Protein AF-A0A6P0LY96-F1 (afdb_monomer)

pLDDT: mean 93.17, std 6.69, range [59.5, 98.25]

Solvent-accessible surface area (backbone atoms only — not comparable to full-atom values): 3617 Å² total; per-residue (Å²): 87,79,51,78,56,101,91,44,50,37,36,28,88,39,74,47,68,75,53,73,70,45,81,47,79,35,84,90,69,44,49,98,86,66,48,38,63,51,77,47,65,90,52,59,72,46,51,56,95,44,72,44,71,65,82,129

Foldseek 3Di:
DWDDDPHWIKDAPDKDFPDDKDWAAAQPDADPVNDRIDIDDPGDMDGDVDIDTPDD

Radius of gyration: 11.99 Å; Cα contacts (8 Å, |Δi|>4): 88; chains: 1; bounding box: 29×19×31 Å

Secondary structure (DSSP, 8-state):
-EEEETTEEEE-SEEEESS--EEEE-SSS--TT--SEEEE-SS-EEEET--EEPP-

Structure (mmCIF, N/CA/C/O backbone):
data_AF-A0A6P0LY96-F1
#
_entry.id   AF-A0A6P0LY96-F1
#
loop_
_atom_site.group_PDB
_atom_site.id
_atom_site.type_symbol
_atom_site.label_atom_id
_atom_site.label_alt_id
_atom_site.label_comp_id
_atom_site.label_asym_id
_atom_site.label_entity_id
_atom_site.label_seq_id
_at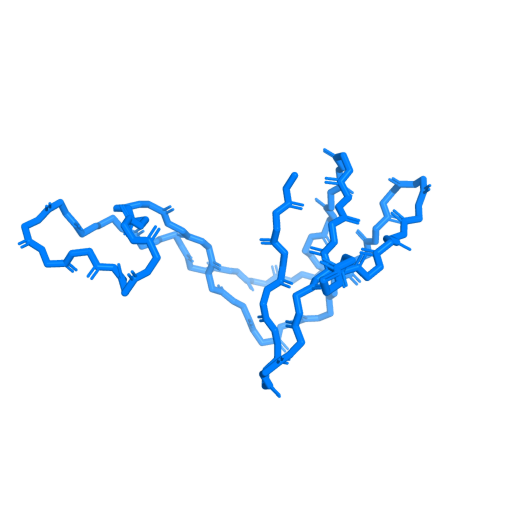om_site.pdbx_PDB_ins_code
_atom_site.Cartn_x
_atom_site.Cartn_y
_atom_site.Cartn_z
_atom_site.occupancy
_atom_site.B_iso_or_equiv
_atom_site.aut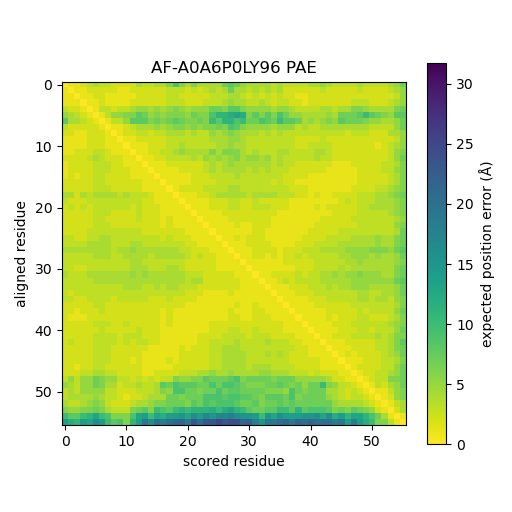h_seq_id
_atom_site.auth_comp_id
_atom_site.auth_asym_id
_atom_site.auth_atom_id
_atom_site.pdbx_PDB_model_num
ATOM 1 N N . ILE A 1 1 ? 6.257 5.414 -2.340 1.00 91.62 1 ILE A N 1
ATOM 2 C CA . ILE A 1 1 ? 5.107 4.504 -2.111 1.00 91.62 1 ILE A CA 1
ATOM 3 C C . ILE A 1 1 ? 5.635 3.080 -1.982 1.00 91.62 1 ILE A C 1
ATOM 5 O O . ILE A 1 1 ? 6.491 2.699 -2.774 1.00 91.62 1 ILE A O 1
ATOM 9 N N . SER A 1 2 ? 5.173 2.321 -0.985 1.00 92.62 2 SER A N 1
ATOM 10 C CA . SER A 1 2 ? 5.525 0.904 -0.811 1.00 92.62 2 SER A CA 1
ATOM 11 C C . SER A 1 2 ? 4.314 0.030 -1.118 1.00 92.62 2 SER A C 1
ATOM 13 O O . SER A 1 2 ? 3.263 0.213 -0.508 1.00 92.62 2 SER A O 1
ATOM 15 N N . VAL A 1 3 ? 4.467 -0.930 -2.026 1.00 93.44 3 VAL A N 1
ATOM 16 C CA . VAL A 1 3 ? 3.445 -1.930 -2.360 1.00 93.44 3 VAL A CA 1
ATOM 17 C C . VAL A 1 3 ? 3.903 -3.276 -1.813 1.00 93.44 3 VAL A C 1
ATOM 19 O O . VAL A 1 3 ? 4.986 -3.750 -2.160 1.00 93.44 3 VAL A O 1
ATOM 22 N N . LYS A 1 4 ? 3.090 -3.888 -0.949 1.00 92.56 4 LYS A N 1
ATOM 23 C CA . LYS A 1 4 ? 3.393 -5.182 -0.326 1.00 92.56 4 LYS A CA 1
ATOM 24 C C . LYS A 1 4 ? 2.565 -6.287 -0.971 1.00 92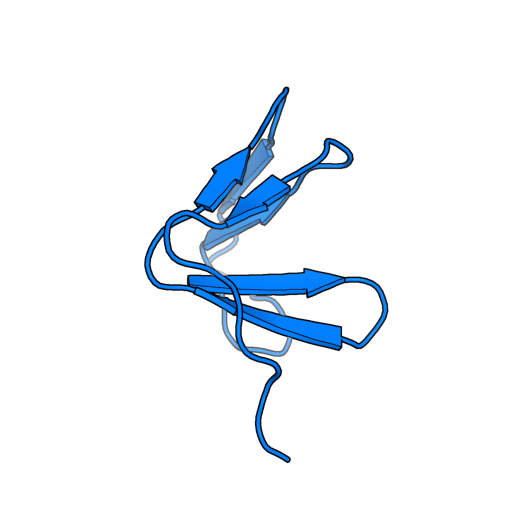.56 4 LYS A C 1
ATOM 26 O O . LYS A 1 4 ? 1.341 -6.182 -1.017 1.00 92.56 4 LYS A O 1
ATOM 31 N N . ARG A 1 5 ? 3.204 -7.367 -1.426 1.00 89.06 5 ARG A N 1
ATOM 32 C CA . ARG A 1 5 ? 2.518 -8.524 -2.025 1.00 89.06 5 ARG A CA 1
ATOM 33 C C . ARG A 1 5 ? 3.178 -9.826 -1.589 1.00 89.06 5 ARG A C 1
ATOM 35 O O . ARG A 1 5 ? 4.303 -10.095 -1.974 1.00 89.06 5 ARG A O 1
ATOM 42 N N . LYS A 1 6 ? 2.466 -10.665 -0.825 1.00 83.69 6 LYS A N 1
ATOM 43 C CA . LYS A 1 6 ? 2.905 -12.028 -0.439 1.00 83.69 6 LYS A CA 1
ATOM 44 C C . LYS A 1 6 ?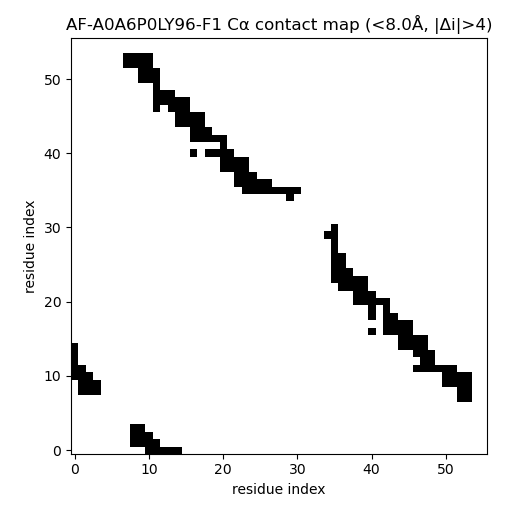 4.402 -12.123 -0.061 1.00 83.69 6 LYS A C 1
ATOM 46 O O . LYS A 1 6 ? 5.110 -12.998 -0.544 1.00 83.69 6 LYS A O 1
ATOM 51 N N . GLY A 1 7 ? 4.877 -11.206 0.783 1.00 82.56 7 GLY A N 1
ATOM 52 C CA . GLY A 1 7 ? 6.259 -11.196 1.281 1.00 82.56 7 GLY A CA 1
ATOM 53 C C . GLY A 1 7 ? 7.262 -10.380 0.461 1.00 82.56 7 GLY A C 1
ATOM 54 O O . GLY A 1 7 ? 8.392 -10.217 0.909 1.00 82.56 7 GLY A O 1
ATOM 55 N N . THR A 1 8 ? 6.879 -9.818 -0.688 1.00 86.38 8 THR A N 1
ATOM 56 C CA . THR A 1 8 ? 7.714 -8.853 -1.414 1.00 86.38 8 THR A CA 1
ATOM 57 C C . THR A 1 8 ? 7.255 -7.425 -1.155 1.00 86.38 8 THR A C 1
ATOM 59 O O . THR A 1 8 ? 6.059 -7.143 -1.042 1.00 86.38 8 THR A O 1
ATOM 62 N N . ASN A 1 9 ? 8.228 -6.520 -1.069 1.00 91.44 9 ASN A N 1
ATOM 63 C CA . ASN A 1 9 ? 8.011 -5.085 -0.956 1.00 91.44 9 ASN A CA 1
ATOM 64 C C . ASN A 1 9 ? 8.620 -4.418 -2.192 1.00 91.44 9 ASN A C 1
ATOM 66 O O . ASN A 1 9 ? 9.821 -4.541 -2.441 1.00 91.44 9 ASN A O 1
ATOM 70 N N . LEU A 1 10 ? 7.783 -3.725 -2.957 1.00 93.56 10 LEU A N 1
ATOM 71 C CA . LEU A 1 10 ? 8.191 -2.925 -4.107 1.00 93.56 10 LEU A CA 1
ATOM 72 C C . LEU A 1 10 ? 8.048 -1.446 -3.774 1.00 93.56 10 LEU A C 1
ATOM 74 O O . LEU A 1 10 ? 7.085 -1.038 -3.118 1.00 93.56 10 LEU A O 1
ATOM 78 N N . TYR A 1 11 ? 8.989 -0.648 -4.258 1.00 93.31 11 TYR A N 1
ATOM 79 C CA . TYR A 1 11 ? 8.989 0.795 -4.096 1.00 93.31 11 TYR A CA 1
ATOM 80 C C . TYR A 1 11 ? 8.813 1.474 -5.444 1.00 93.31 11 TYR A C 1
ATOM 82 O O . TYR A 1 11 ? 9.402 1.068 -6.444 1.00 93.31 11 TYR A O 1
ATOM 90 N N . GLY A 1 12 ? 8.013 2.531 -5.441 1.00 93.25 12 GLY A N 1
ATOM 91 C CA . GLY A 1 12 ? 7.839 3.433 -6.569 1.00 93.25 12 GLY A CA 1
ATOM 92 C C . GLY A 1 12 ? 7.469 4.825 -6.081 1.00 93.25 12 GLY A C 1
ATOM 93 O O . GLY A 1 12 ? 7.019 4.998 -4.942 1.00 93.25 12 GLY A O 1
ATOM 94 N N . ASN A 1 13 ? 7.665 5.821 -6.935 1.00 94.38 13 ASN A N 1
ATOM 95 C CA . ASN A 1 13 ? 7.258 7.193 -6.637 1.00 94.38 13 ASN A CA 1
ATOM 96 C C . ASN A 1 13 ? 5.752 7.379 -6.844 1.00 94.38 13 ASN A C 1
ATOM 98 O O . ASN A 1 13 ? 5.119 8.095 -6.074 1.00 94.38 13 ASN A O 1
ATOM 102 N N . GLU A 1 14 ? 5.185 6.666 -7.818 1.00 95.50 14 GLU A N 1
ATOM 103 C CA . GLU A 1 14 ? 3.794 6.780 -8.236 1.00 95.50 14 GLU A CA 1
ATOM 104 C C . GLU A 1 14 ? 3.258 5.414 -8.690 1.00 95.50 14 GLU A C 1
ATOM 106 O O . GLU A 1 14 ? 3.979 4.617 -9.299 1.00 95.50 14 GLU A O 1
ATOM 111 N N . VAL A 1 15 ? 2.000 5.124 -8.348 1.00 95.88 15 VAL A N 1
ATOM 112 C CA . VAL A 1 15 ? 1.309 3.887 -8.731 1.00 95.88 15 VAL A CA 1
ATOM 113 C C . VAL A 1 15 ? -0.136 4.181 -9.113 1.00 95.88 15 VAL A C 1
ATOM 115 O O . VAL A 1 15 ? -0.794 4.999 -8.472 1.00 95.88 15 VAL A O 1
ATOM 118 N N . GLU A 1 16 ? -0.639 3.464 -10.109 1.00 96.81 16 GLU A N 1
ATOM 119 C CA . GLU A 1 16 ? -2.041 3.474 -10.518 1.00 96.81 16 GLU A CA 1
ATOM 120 C C . GLU A 1 16 ? -2.685 2.131 -10.161 1.00 96.81 16 GLU A C 1
ATOM 122 O O . GLU A 1 16 ? -2.124 1.071 -10.446 1.00 96.81 16 GLU A O 1
ATOM 127 N N . ILE A 1 17 ? -3.860 2.168 -9.528 1.00 97.00 17 ILE A N 1
ATOM 128 C CA . ILE A 1 17 ? -4.655 0.969 -9.244 1.00 97.00 17 ILE A CA 1
ATOM 129 C C . ILE A 1 17 ? -5.690 0.829 -10.356 1.00 97.00 17 ILE A C 1
ATOM 131 O O . ILE A 1 17 ? -6.581 1.667 -10.485 1.00 97.00 17 ILE A O 1
ATOM 135 N N . LEU A 1 18 ? -5.601 -0.247 -11.136 1.00 97.44 18 LEU A N 1
ATOM 136 C CA . LEU A 1 18 ? -6.406 -0.453 -12.345 1.00 97.44 18 LEU A CA 1
ATOM 137 C C . LEU A 1 18 ? -7.789 -1.053 -12.035 1.00 97.44 18 LEU A C 1
ATOM 139 O O . LEU A 1 18 ? -8.296 -1.913 -12.755 1.00 97.44 18 LEU A O 1
ATOM 143 N N . GLY A 1 19 ? -8.397 -0.633 -10.927 1.00 97.44 19 GLY A N 1
ATOM 144 C CA . GLY A 1 19 ? -9.692 -1.129 -10.486 1.00 97.44 19 GLY A CA 1
ATOM 145 C C . GLY A 1 19 ? -10.076 -0.673 -9.080 1.00 97.44 19 GLY A C 1
ATOM 146 O O . GLY A 1 19 ? -9.443 0.218 -8.508 1.00 97.44 19 GLY A O 1
ATOM 147 N N . PRO A 1 20 ? -11.136 -1.266 -8.507 1.00 97.94 20 PRO A N 1
ATOM 148 C CA . 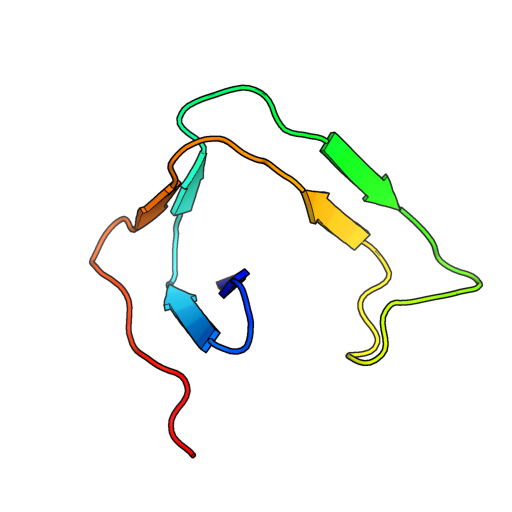PRO A 1 20 ? -11.594 -0.926 -7.169 1.00 97.94 20 PRO A CA 1
ATOM 149 C C . PRO A 1 20 ? -10.506 -1.087 -6.104 1.00 97.94 20 PRO A C 1
ATOM 151 O O . PRO A 1 20 ? -9.677 -2.002 -6.134 1.00 97.94 20 PRO A O 1
ATOM 154 N N . CYS A 1 21 ? -10.555 -0.218 -5.102 1.00 98.12 21 CYS A N 1
ATOM 155 C CA . CYS A 1 21 ? -9.718 -0.317 -3.920 1.00 98.12 21 CYS A CA 1
ATOM 156 C C . CYS A 1 21 ? -10.505 0.059 -2.666 1.00 98.12 2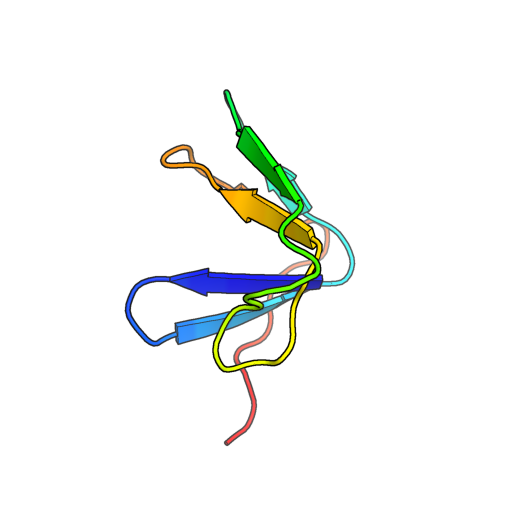1 CYS A C 1
ATOM 158 O O . CYS A 1 21 ? -11.562 0.693 -2.731 1.00 98.12 21 CYS A O 1
ATOM 160 N N . LYS A 1 22 ? -9.975 -0.347 -1.516 1.00 98.25 22 LYS A N 1
ATOM 161 C CA . LYS A 1 22 ? -10.481 0.019 -0.199 1.00 98.25 22 LYS A CA 1
ATOM 162 C C . LYS A 1 22 ? -9.424 0.842 0.515 1.00 98.25 22 LYS A C 1
ATOM 164 O O . LYS A 1 22 ? -8.288 0.402 0.652 1.00 98.25 22 LYS A O 1
ATOM 169 N N . ILE A 1 23 ? -9.816 2.007 1.011 1.00 97.94 23 ILE A N 1
ATOM 170 C CA . ILE A 1 23 ? -8.993 2.792 1.929 1.00 97.94 23 ILE A CA 1
ATOM 171 C C . ILE A 1 23 ? -9.328 2.333 3.347 1.00 97.94 23 ILE A C 1
ATOM 173 O O . ILE A 1 23 ? -10.499 2.316 3.735 1.00 97.94 23 ILE A O 1
ATOM 177 N N . VAL A 1 24 ? -8.315 1.939 4.113 1.00 98.00 24 VAL A N 1
ATOM 178 C CA . VAL A 1 24 ? -8.469 1.472 5.494 1.00 98.00 24 VAL A CA 1
ATOM 179 C C . VAL A 1 24 ? -7.742 2.428 6.423 1.00 98.00 24 VAL A C 1
ATOM 181 O O . VAL A 1 24 ? -6.537 2.622 6.292 1.00 98.00 24 VAL A O 1
ATOM 184 N N . TYR A 1 25 ? -8.484 3.011 7.363 1.00 97.88 25 TYR A N 1
ATOM 185 C CA . TYR A 1 25 ? -7.949 3.833 8.442 1.00 97.88 25 TYR A CA 1
ATOM 186 C C . TYR A 1 25 ? -8.141 3.113 9.780 1.00 97.88 25 TYR A C 1
ATOM 188 O O . TYR A 1 25 ? -9.271 2.802 10.154 1.00 97.88 25 TYR A O 1
ATOM 196 N N . GLN A 1 26 ? -7.043 2.846 10.489 1.00 98.00 26 GLN A N 1
ATOM 197 C CA . GLN A 1 26 ? -7.026 2.107 11.752 1.00 98.00 26 GLN A CA 1
ATOM 198 C C . GLN A 1 26 ? -5.968 2.698 12.707 1.00 98.00 26 GLN A C 1
ATOM 200 O O . GLN A 1 26 ? -4.821 2.246 12.730 1.00 98.00 26 GLN A O 1
ATOM 205 N N . PRO A 1 27 ? -6.317 3.746 13.477 1.00 97.38 27 PRO A N 1
ATOM 206 C CA . PRO A 1 27 ? -5.355 4.476 14.304 1.00 97.38 27 PRO A CA 1
ATOM 207 C C . PRO A 1 27 ? -4.906 3.722 15.563 1.00 97.38 27 PRO A C 1
ATOM 209 O O . PRO A 1 27 ? -3.751 3.876 15.963 1.00 97.38 27 PRO A O 1
ATOM 212 N N . ASP A 1 28 ? -5.793 2.923 16.162 1.00 98.19 28 ASP A N 1
ATOM 213 C CA . ASP A 1 28 ? -5.564 2.270 17.462 1.00 98.19 28 ASP A CA 1
ATOM 214 C C . ASP A 1 28 ? -4.909 0.889 17.342 1.00 98.19 28 ASP A C 1
ATOM 216 O O . ASP A 1 28 ? -4.285 0.408 18.283 1.00 98.19 28 ASP A O 1
ATOM 220 N N . ASN A 1 29 ? -5.026 0.254 16.173 1.00 97.06 29 ASN A N 1
ATOM 221 C CA . ASN A 1 29 ? -4.456 -1.062 15.894 1.00 97.06 29 ASN A CA 1
ATOM 222 C C . ASN A 1 29 ? -3.766 -1.066 14.514 1.00 97.06 29 ASN A C 1
ATOM 224 O O . ASN A 1 29 ? -4.335 -1.583 13.553 1.00 97.06 29 ASN A O 1
ATOM 228 N N . PRO A 1 30 ? -2.600 -0.411 14.371 1.00 97.06 30 PRO A N 1
ATOM 229 C CA . PRO A 1 30 ? -1.898 -0.304 13.093 1.00 97.06 30 PRO A CA 1
ATOM 230 C C . PRO A 1 30 ? -1.375 -1.660 12.599 1.00 97.06 30 PRO A C 1
ATOM 232 O O . PRO A 1 30 ? -1.225 -2.601 13.373 1.00 97.06 30 PRO A O 1
ATOM 235 N N . LEU A 1 31 ? -1.029 -1.743 11.311 1.00 94.50 31 LEU A N 1
ATOM 236 C CA . LEU A 1 31 ? -0.269 -2.885 10.783 1.00 94.50 31 LEU A CA 1
ATOM 237 C C . LEU A 1 31 ? 1.099 -2.998 11.478 1.00 94.50 31 LEU A C 1
ATOM 239 O O . LEU A 1 31 ? 1.632 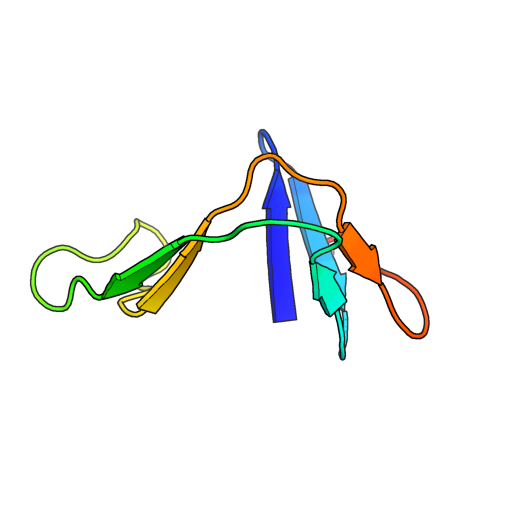-1.989 11.935 1.00 94.50 31 LEU A O 1
ATOM 243 N N . ASP A 1 32 ? 1.731 -4.177 11.438 1.00 91.75 32 ASP A N 1
ATOM 244 C CA . ASP A 1 32 ? 3.052 -4.429 12.054 1.00 91.75 32 ASP A CA 1
ATOM 245 C C . ASP A 1 32 ? 4.140 -3.427 11.628 1.00 91.75 32 ASP A C 1
ATOM 247 O O . ASP A 1 32 ? 5.078 -3.147 12.367 1.00 91.75 32 ASP A O 1
ATOM 251 N N . CYS A 1 33 ? 4.014 -2.835 10.436 1.00 88.94 33 CYS A N 1
ATOM 252 C CA . CYS A 1 33 ? 4.916 -1.784 9.960 1.00 88.94 33 CYS A CA 1
ATOM 253 C C . CYS A 1 33 ? 4.576 -0.368 10.462 1.00 88.94 33 CYS A C 1
ATOM 255 O O . CYS A 1 33 ? 5.111 0.603 9.931 1.00 88.94 33 CYS A O 1
ATOM 257 N N . GLY A 1 34 ? 3.649 -0.228 11.409 1.00 94.50 34 GLY A N 1
ATOM 258 C CA . GLY A 1 34 ? 3.200 1.038 11.993 1.00 94.50 34 GLY A CA 1
ATOM 259 C C . GLY A 1 34 ? 2.205 1.843 11.147 1.00 94.50 34 GLY A C 1
ATOM 260 O O . GLY A 1 34 ? 1.799 2.931 11.556 1.00 94.50 34 GLY A O 1
ATOM 261 N N . ALA A 1 35 ? 1.793 1.345 9.976 1.00 94.81 35 ALA A N 1
ATOM 262 C CA . ALA A 1 35 ? 0.872 2.065 9.100 1.00 94.81 35 ALA A CA 1
ATOM 263 C C . ALA A 1 35 ? -0.540 2.128 9.709 1.00 94.81 35 ALA A C 1
ATOM 265 O O . ALA A 1 35 ? -1.116 1.101 10.063 1.00 94.81 35 ALA A O 1
ATOM 266 N N . ARG A 1 36 ? -1.094 3.344 9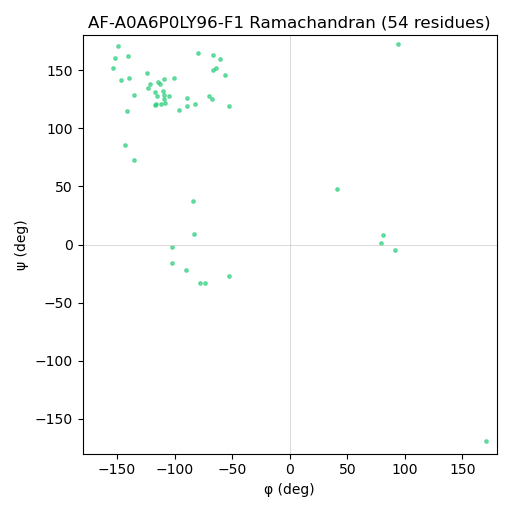.791 1.00 97.62 36 ARG A N 1
ATOM 267 C CA . ARG A 1 36 ? -2.458 3.626 10.286 1.00 97.62 36 ARG A CA 1
ATOM 268 C C . ARG A 1 36 ? -3.465 3.903 9.172 1.00 97.62 36 ARG A C 1
ATOM 270 O O . ARG A 1 36 ? -4.662 3.901 9.421 1.00 97.62 36 ARG A O 1
ATOM 277 N N . LEU A 1 37 ? -2.979 4.178 7.966 1.00 97.75 37 LEU A N 1
ATOM 278 C CA . LEU A 1 37 ? -3.772 4.386 6.762 1.00 97.75 37 LEU A CA 1
ATOM 279 C C . LEU A 1 37 ? -3.102 3.613 5.631 1.00 97.75 37 LEU A C 1
ATOM 281 O O . LEU A 1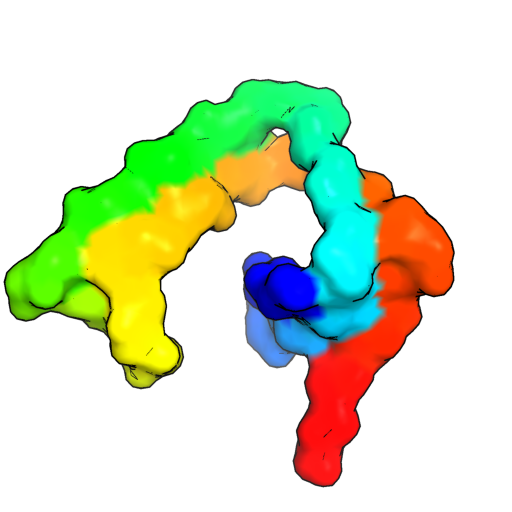 37 ? -1.898 3.769 5.413 1.00 97.75 37 LEU A O 1
ATOM 285 N N . TRP A 1 38 ? -3.863 2.787 4.926 1.00 97.19 38 TRP A N 1
ATOM 286 C CA . TRP A 1 38 ? -3.375 2.071 3.752 1.00 97.19 38 TRP A CA 1
ATOM 287 C C . TRP A 1 38 ? -4.496 1.833 2.746 1.00 97.19 38 TRP A C 1
ATOM 289 O O . TRP A 1 38 ? -5.671 2.100 3.007 1.00 97.19 38 TRP A O 1
ATOM 299 N N . ILE A 1 39 ? -4.102 1.358 1.569 1.00 97.62 39 ILE A N 1
ATOM 300 C CA . ILE A 1 39 ? -5.003 1.010 0.478 1.00 97.62 39 ILE A CA 1
ATOM 301 C C . ILE A 1 39 ? -4.858 -0.487 0.212 1.00 97.62 39 ILE A C 1
ATOM 303 O O . ILE A 1 39 ? -3.742 -0.990 0.080 1.00 97.62 39 ILE A O 1
ATOM 307 N N . GLU A 1 40 ? -5.983 -1.190 0.132 1.00 96.75 40 GLU A N 1
ATOM 308 C CA . GLU A 1 40 ? -6.060 -2.609 -0.218 1.00 96.75 40 GLU A CA 1
ATOM 309 C C . GLU A 1 40 ? -6.753 -2.772 -1.569 1.00 96.75 40 GLU A C 1
ATOM 311 O O . GLU A 1 40 ? -7.760 -2.121 -1.859 1.00 96.75 40 GLU A O 1
ATOM 316 N N . THR A 1 41 ? -6.227 -3.661 -2.406 1.00 96.88 41 THR A N 1
ATOM 317 C CA . THR A 1 41 ? -6.839 -4.025 -3.683 1.00 96.88 41 THR A CA 1
ATOM 318 C C . THR A 1 41 ? -6.426 -5.442 -4.077 1.00 96.88 41 THR A C 1
ATOM 320 O O . THR A 1 41 ? -5.351 -5.914 -3.705 1.00 96.88 41 THR A O 1
ATOM 323 N N . PHE A 1 42 ? -7.292 -6.117 -4.830 1.00 96.00 42 PHE A N 1
ATOM 324 C CA . PHE A 1 42 ? -6.970 -7.358 -5.539 1.00 96.00 42 PHE A CA 1
ATOM 325 C C . PHE A 1 42 ? -6.732 -7.119 -7.037 1.00 96.00 42 PHE A C 1
ATOM 327 O O . PHE A 1 42 ? -6.435 -8.067 -7.760 1.00 96.00 42 PHE A O 1
ATOM 334 N N . CYS A 1 43 ? -6.893 -5.877 -7.499 1.00 96.75 43 CYS A N 1
ATOM 335 C CA . CYS A 1 43 ? -6.695 -5.484 -8.884 1.00 96.75 43 CYS A CA 1
ATOM 336 C C . CYS A 1 43 ? -5.212 -5.296 -9.201 1.00 96.75 43 CYS A C 1
ATOM 338 O O . CYS A 1 43 ? -4.367 -5.171 -8.309 1.00 96.75 43 CYS A O 1
ATOM 340 N N . ASP A 1 44 ? -4.914 -5.255 -10.495 1.00 95.56 44 ASP A N 1
ATOM 341 C CA . ASP A 1 44 ? -3.571 -4.978 -10.973 1.00 95.56 44 ASP A CA 1
ATOM 342 C C . ASP A 1 44 ? -3.148 -3.541 -10.653 1.00 95.56 44 ASP A C 1
ATOM 344 O O . ASP A 1 44 ? -3.961 -2.615 -10.568 1.00 95.56 44 ASP A O 1
ATOM 348 N N . ILE A 1 45 ? -1.841 -3.376 -10.464 1.00 95.12 45 ILE A N 1
ATOM 349 C CA . ILE A 1 45 ? -1.205 -2.099 -10.152 1.00 95.12 45 ILE A CA 1
ATOM 350 C C . ILE A 1 45 ? -0.147 -1.831 -11.214 1.00 95.12 45 ILE A C 1
ATOM 352 O O . ILE A 1 45 ? 0.655 -2.712 -11.534 1.00 95.12 45 ILE A O 1
ATOM 356 N N . HIS A 1 46 ? -0.115 -0.602 -11.715 1.00 95.50 46 HIS A N 1
ATOM 357 C CA . HIS A 1 46 ? 0.904 -0.129 -12.640 1.00 95.50 46 HIS A CA 1
ATOM 358 C C . HIS A 1 46 ? 1.821 0.877 -11.938 1.00 95.50 46 HIS A C 1
ATOM 360 O O . HIS A 1 46 ? 1.356 1.828 -11.317 1.00 95.50 46 HIS A O 1
ATOM 366 N N . PHE A 1 47 ? 3.134 0.661 -12.019 1.00 95.31 47 PHE A N 1
ATOM 367 C CA . PHE A 1 47 ? 4.128 1.598 -11.500 1.00 95.31 47 PHE A CA 1
ATOM 368 C C . PHE A 1 47 ? 4.509 2.615 -12.569 1.00 95.31 47 PHE A C 1
ATOM 370 O O . PHE A 1 47 ? 5.087 2.252 -13.596 1.00 95.31 47 PHE A O 1
ATOM 377 N N . ILE A 1 48 ? 4.261 3.892 -12.297 1.00 95.56 48 ILE A N 1
ATOM 378 C CA . ILE A 1 48 ? 4.643 4.970 -13.206 1.00 95.56 48 ILE A CA 1
ATOM 379 C C . ILE A 1 48 ? 6.120 5.296 -12.956 1.00 95.56 48 ILE A C 1
ATOM 381 O O . ILE A 1 48 ? 6.530 5.610 -11.840 1.00 95.56 48 ILE A O 1
ATOM 385 N N . GLY A 1 49 ? 6.946 5.160 -13.998 1.00 91.12 49 GLY A N 1
ATOM 386 C CA . GLY A 1 49 ? 8.404 5.316 -13.894 1.00 91.12 49 GLY A CA 1
ATOM 387 C C . GLY A 1 49 ? 9.151 4.086 -13.354 1.00 91.12 49 GLY A C 1
ATOM 388 O O . GLY A 1 49 ? 10.357 4.167 -13.129 1.00 91.12 49 GLY A O 1
ATOM 389 N N . GLY A 1 50 ? 8.465 2.948 -13.188 1.00 91.00 50 GLY A N 1
ATOM 390 C CA . GLY A 1 50 ? 9.053 1.671 -12.772 1.00 91.00 50 GLY A CA 1
ATOM 391 C C . GLY A 1 50 ? 9.001 1.397 -11.263 1.00 91.00 50 GLY A C 1
ATOM 392 O O . GLY A 1 50 ? 8.613 2.241 -10.456 1.00 91.00 50 GLY A O 1
ATOM 393 N N . SER A 1 51 ? 9.383 0.175 -10.885 1.00 91.06 51 SER A N 1
ATOM 394 C CA . SER A 1 51 ? 9.459 -0.279 -9.493 1.00 91.06 51 SER A CA 1
ATOM 395 C C . SER A 1 51 ? 10.847 -0.803 -9.163 1.00 91.06 51 SER A C 1
ATOM 397 O O . SER A 1 51 ? 11.465 -1.463 -10.000 1.00 91.06 51 SER A O 1
ATOM 399 N N . PHE A 1 52 ? 11.276 -0.627 -7.919 1.00 90.62 52 PHE A N 1
ATOM 400 C CA . PHE A 1 52 ? 12.525 -1.190 -7.413 1.00 90.62 52 PHE A CA 1
ATOM 401 C C . PHE A 1 52 ? 12.233 -2.089 -6.205 1.00 90.62 52 PHE A C 1
ATOM 403 O O . PHE A 1 52 ? 11.379 -1.740 -5.380 1.00 90.62 52 PHE A O 1
ATOM 410 N N . PRO A 1 53 ? 12.876 -3.263 -6.094 1.00 88.19 53 PRO A N 1
ATOM 411 C CA . PRO A 1 53 ? 12.712 -4.117 -4.927 1.00 88.19 53 PRO A CA 1
ATOM 412 C C . PRO A 1 53 ? 13.252 -3.419 -3.679 1.00 88.19 53 PRO A C 1
ATOM 414 O O . PRO A 1 53 ? 14.171 -2.605 -3.760 1.00 88.19 53 PRO A O 1
ATOM 417 N N . ALA A 1 54 ? 12.695 -3.763 -2.519 1.00 81.44 54 ALA A N 1
ATOM 418 C CA . ALA A 1 54 ? 13.342 -3.468 -1.249 1.00 81.44 54 ALA A CA 1
ATOM 419 C C . ALA A 1 54 ? 14.775 -4.001 -1.282 1.00 81.44 54 ALA A C 1
ATOM 421 O O . ALA A 1 54 ? 14.974 -5.206 -1.445 1.00 81.44 54 ALA A O 1
ATOM 422 N N . THR A 1 55 ? 15.764 -3.125 -1.138 1.00 72.56 55 THR A N 1
ATOM 423 C CA . THR A 1 55 ? 17.127 -3.568 -0.863 1.00 72.56 55 THR A CA 1
ATOM 424 C C . THR A 1 55 ? 17.131 -4.182 0.536 1.00 72.56 55 THR A C 1
ATOM 426 O O . THR A 1 55 ? 16.640 -3.552 1.474 1.00 72.56 55 THR A O 1
ATOM 429 N N . SER A 1 56 ? 17.602 -5.426 0.647 1.00 59.50 56 SER A N 1
ATOM 430 C CA . SER A 1 56 ? 17.819 -6.125 1.921 1.00 59.50 56 SER A CA 1
ATOM 431 C C . SER A 1 56 ? 18.861 -5.426 2.779 1.00 59.50 56 SER A C 1
ATOM 433 O O . SER A 1 56 ? 19.893 -5.042 2.180 1.00 59.50 56 SER A O 1
#

Sequence (56 aa):
ISVKRKGTNLYGNEVEILGPCKIVYQPDNPLDCGARLWIETFCDIHFIGGSFPATS

Mean predicted aligned error: 3.42 Å